Protein AF-A0A965DFU7-F1 (afdb_monomer_lite)

Radius of gyration: 16.61 Å; chains: 1; bounding box: 35×35×46 Å

Structure (mmCIF, N/CA/C/O backbone):
data_AF-A0A965DFU7-F1
#
_entry.id   AF-A0A965DFU7-F1
#
loop_
_atom_site.group_PDB
_atom_site.id
_atom_site.type_symbol
_atom_site.label_atom_id
_atom_site.label_alt_id
_atom_site.label_comp_id
_atom_site.label_asym_id
_atom_site.label_entity_id
_atom_site.label_seq_id
_atom_site.pdbx_PDB_ins_code
_atom_site.Cartn_x
_atom_site.Cartn_y
_atom_site.Cartn_z
_atom_site.occupancy
_atom_site.B_iso_or_equiv
_atom_site.auth_seq_id
_atom_site.auth_comp_id
_atom_site.auth_asym_id
_atom_site.auth_atom_id
_atom_site.pdbx_PDB_model_num
ATOM 1 N N . ARG A 1 1 ? 19.130 -6.095 2.764 1.00 37.16 1 ARG A N 1
ATOM 2 C CA . ARG A 1 1 ? 20.057 -5.031 2.286 1.00 37.16 1 ARG A CA 1
ATOM 3 C C . ARG A 1 1 ? 19.640 -3.716 2.950 1.00 37.16 1 ARG A C 1
ATOM 5 O O . ARG A 1 1 ? 18.786 -3.013 2.430 1.00 37.16 1 ARG A O 1
ATOM 12 N N . HIS A 1 2 ? 20.166 -3.433 4.143 1.00 40.47 2 HIS A N 1
ATOM 13 C CA . HIS A 1 2 ? 19.800 -2.266 4.956 1.00 40.47 2 HIS A CA 1
ATOM 14 C C . HIS A 1 2 ? 20.509 -1.011 4.442 1.00 40.47 2 HIS A C 1
ATOM 16 O O . HIS A 1 2 ? 21.500 -0.552 5.002 1.00 40.47 2 HIS A O 1
ATOM 22 N N . LEU A 1 3 ? 20.033 -0.488 3.313 1.00 42.22 3 LEU A N 1
ATOM 23 C CA . LEU A 1 3 ? 20.379 0.864 2.891 1.00 42.22 3 LEU A CA 1
ATOM 24 C C . LEU A 1 3 ? 19.825 1.815 3.957 1.00 42.22 3 LEU A C 1
ATOM 26 O O . LEU A 1 3 ? 18.665 1.669 4.343 1.00 42.22 3 LEU A O 1
ATOM 30 N N . LYS A 1 4 ? 20.622 2.786 4.424 1.00 43.66 4 LYS A N 1
ATOM 31 C CA . LYS A 1 4 ? 20.081 3.978 5.091 1.00 43.66 4 LYS A CA 1
ATOM 32 C C . LYS A 1 4 ? 19.036 4.552 4.126 1.00 43.66 4 LYS A C 1
ATOM 34 O O . LYS A 1 4 ? 19.424 5.194 3.154 1.00 43.66 4 LYS A O 1
ATOM 39 N N . LYS A 1 5 ? 17.736 4.271 4.302 1.00 49.69 5 LYS A N 1
ATOM 40 C CA . LYS A 1 5 ? 16.663 4.773 3.417 1.00 49.69 5 LYS A CA 1
ATOM 41 C C . LYS A 1 5 ? 16.387 6.253 3.717 1.00 49.69 5 LYS A C 1
ATOM 43 O O . LYS A 1 5 ? 15.251 6.671 3.897 1.00 49.69 5 LYS A O 1
ATOM 48 N N . LEU A 1 6 ? 17.445 7.053 3.760 1.00 48.41 6 LEU A N 1
ATOM 49 C CA . LEU A 1 6 ? 17.402 8.480 3.504 1.00 48.41 6 LEU A CA 1
ATOM 50 C C . LEU A 1 6 ? 17.757 8.609 2.026 1.00 48.41 6 LEU A C 1
ATOM 52 O O . LEU A 1 6 ? 18.924 8.490 1.672 1.00 48.41 6 LEU A O 1
ATOM 56 N N . ASN A 1 7 ? 16.719 8.710 1.186 1.00 48.94 7 ASN A N 1
ATOM 57 C CA . ASN A 1 7 ? 16.747 9.027 -0.246 1.00 48.94 7 ASN A CA 1
ATOM 58 C C . ASN A 1 7 ? 18.123 8.881 -0.925 1.00 48.94 7 ASN A C 1
ATOM 60 O O . ASN A 1 7 ? 18.943 9.800 -0.863 1.00 48.94 7 ASN A O 1
ATOM 64 N N . VAL A 1 8 ? 18.369 7.767 -1.616 1.00 44.53 8 VAL A N 1
ATOM 65 C CA . VAL A 1 8 ? 19.596 7.583 -2.406 1.00 44.53 8 VAL A CA 1
ATOM 66 C C . VAL A 1 8 ? 19.626 8.649 -3.51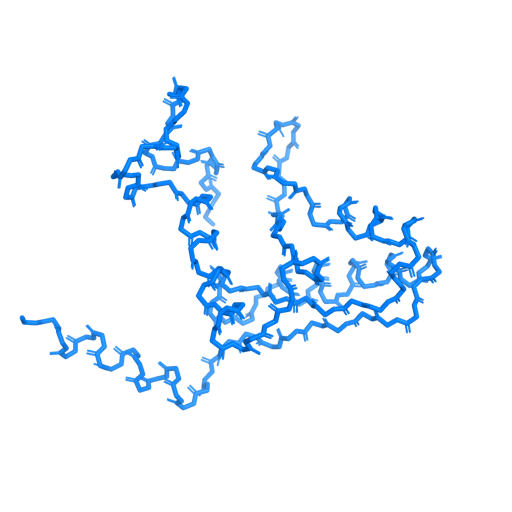7 1.00 44.53 8 VAL A C 1
ATOM 68 O O . VAL A 1 8 ? 18.972 8.497 -4.539 1.00 44.53 8 VAL A O 1
ATOM 71 N N . GLY A 1 9 ? 20.318 9.770 -3.278 1.00 51.72 9 GLY A N 1
ATOM 72 C CA . GLY A 1 9 ? 20.340 10.955 -4.153 1.00 51.72 9 GLY A CA 1
ATOM 73 C C . GLY A 1 9 ? 19.764 12.255 -3.559 1.00 51.72 9 GLY A C 1
ATOM 74 O O . GLY A 1 9 ? 19.941 13.307 -4.161 1.00 51.72 9 GLY A O 1
ATOM 75 N N . CYS A 1 10 ? 19.136 12.224 -2.377 1.00 56.72 10 CYS A N 1
ATOM 76 C CA . CYS A 1 10 ? 18.671 13.422 -1.652 1.00 56.72 10 CYS A CA 1
ATOM 77 C C . CYS A 1 10 ? 19.176 13.452 -0.201 1.00 56.72 10 CYS A C 1
ATOM 79 O O . CYS A 1 10 ? 18.393 13.610 0.738 1.00 56.72 10 CYS A O 1
ATOM 81 N N . TYR A 1 11 ? 20.479 13.258 -0.002 1.00 52.38 11 TYR A N 1
ATOM 82 C CA . TYR A 1 11 ? 21.095 13.327 1.322 1.00 52.38 11 TYR A CA 1
ATOM 83 C C . TYR A 1 11 ? 21.328 14.795 1.714 1.00 52.38 11 TYR A C 1
ATOM 85 O O . TYR A 1 11 ? 22.127 15.470 1.075 1.00 52.38 11 TYR A O 1
ATOM 93 N N . GLY A 1 12 ? 20.627 15.296 2.738 1.00 50.47 12 GLY A N 1
ATOM 94 C CA . GLY A 1 12 ? 20.862 16.642 3.289 1.00 50.47 12 GLY A CA 1
ATOM 95 C C . GLY A 1 12 ? 20.492 17.812 2.367 1.00 50.47 12 GLY A C 1
ATOM 96 O O . GLY A 1 12 ? 21.048 18.894 2.514 1.00 50.47 12 GLY A O 1
ATOM 97 N N . ILE A 1 13 ? 19.593 17.595 1.400 1.00 54.91 13 ILE A N 1
ATOM 98 C CA . ILE A 1 13 ? 19.152 18.625 0.453 1.00 54.91 13 ILE A CA 1
ATOM 99 C C . ILE A 1 13 ? 17.685 18.976 0.714 1.00 54.91 13 ILE A C 1
ATOM 10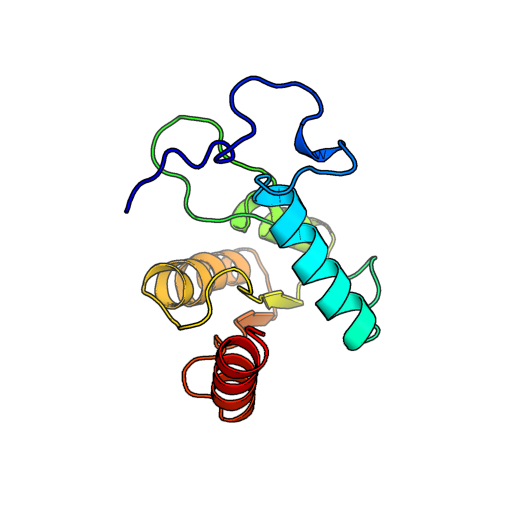1 O O . ILE A 1 13 ? 16.790 18.175 0.416 1.00 54.91 13 ILE A O 1
ATOM 105 N N . ASP A 1 14 ? 17.447 20.199 1.186 1.00 56.25 14 ASP A N 1
ATOM 106 C CA . ASP A 1 14 ? 16.106 20.769 1.311 1.00 56.25 14 ASP A CA 1
ATOM 107 C C . ASP A 1 14 ? 15.392 20.789 -0.050 1.00 56.25 14 ASP A C 1
ATOM 109 O O . ASP A 1 14 ? 15.989 21.042 -1.109 1.00 56.25 14 ASP A O 1
ATOM 113 N N . ASN A 1 15 ? 14.100 20.458 -0.028 1.00 62.00 15 ASN A N 1
ATOM 114 C CA . ASN A 1 15 ? 13.207 20.416 -1.191 1.00 62.00 15 ASN A CA 1
ATOM 115 C C . ASN A 1 15 ? 13.694 19.516 -2.347 1.00 62.00 15 ASN A C 1
ATOM 117 O O . ASN A 1 15 ? 13.287 19.686 -3.497 1.00 62.00 15 ASN A O 1
ATOM 121 N N . CYS A 1 16 ? 14.558 18.524 -2.088 1.00 66.81 16 CYS A N 1
ATOM 122 C CA . CYS A 1 16 ? 15.100 17.655 -3.142 1.00 66.81 16 CYS A CA 1
ATOM 123 C C . CYS A 1 16 ? 14.014 16.930 -3.952 1.00 66.81 16 CYS A C 1
ATOM 125 O O . CYS A 1 16 ? 14.091 16.862 -5.176 1.00 66.81 16 CYS A O 1
ATOM 127 N N . CYS A 1 17 ? 12.970 16.439 -3.282 1.00 66.75 17 CYS A N 1
ATOM 128 C CA . CYS A 1 17 ? 11.863 15.731 -3.927 1.00 66.75 17 CYS A CA 1
ATOM 129 C C . CYS A 1 17 ? 10.856 16.662 -4.630 1.00 66.75 17 CYS A C 1
ATOM 131 O O . CYS A 1 17 ? 9.964 16.173 -5.322 1.00 66.75 17 CYS A O 1
ATOM 133 N N . GLU A 1 18 ? 11.001 17.981 -4.472 1.00 68.00 18 GLU A N 1
ATOM 134 C CA . GLU A 1 18 ? 10.179 19.005 -5.134 1.00 68.00 18 GLU A CA 1
ATOM 135 C C . GLU A 1 18 ? 10.799 19.470 -6.461 1.00 68.00 18 GLU A C 1
ATOM 137 O O . GLU A 1 18 ? 10.146 20.128 -7.272 1.00 68.00 18 GLU A O 1
ATOM 142 N N . ARG A 1 19 ? 12.060 19.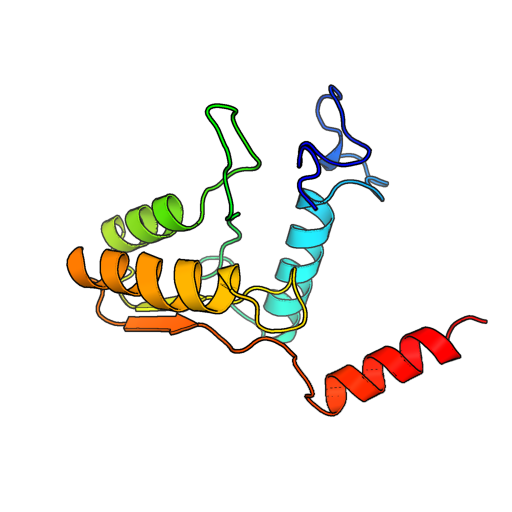102 -6.726 1.00 65.94 19 ARG A N 1
ATOM 143 C CA . ARG A 1 19 ? 12.739 19.439 -7.980 1.00 65.94 19 ARG A CA 1
ATOM 144 C C . ARG A 1 19 ? 12.141 18.638 -9.133 1.00 65.94 19 ARG A C 1
ATOM 146 O O . ARG A 1 19 ? 11.932 17.430 -9.030 1.00 65.94 19 ARG A O 1
ATOM 153 N N . LYS A 1 20 ? 11.970 19.301 -10.282 1.00 56.66 20 LYS A N 1
ATOM 154 C CA . LYS A 1 20 ? 11.439 18.706 -11.526 1.00 56.66 20 LYS A CA 1
ATOM 155 C C . LYS A 1 20 ? 12.193 17.451 -12.004 1.00 56.66 20 LYS A C 1
ATOM 157 O O . LYS A 1 20 ? 11.621 16.673 -12.754 1.00 56.66 20 LYS A O 1
ATOM 162 N N . GLN A 1 21 ? 13.439 17.240 -11.572 1.00 55.28 21 GLN A N 1
ATOM 163 C CA . GLN A 1 21 ? 14.288 16.095 -11.940 1.00 55.28 21 GLN A CA 1
ATOM 164 C C . GLN A 1 21 ? 14.806 15.333 -10.711 1.00 55.28 21 GLN A C 1
ATOM 166 O O . GLN A 1 21 ? 15.982 14.991 -10.619 1.00 55.28 21 GLN A O 1
ATOM 171 N N . ALA A 1 22 ? 13.934 15.041 -9.747 1.00 60.03 22 ALA A N 1
ATOM 172 C CA . ALA A 1 22 ? 14.273 14.188 -8.608 1.00 60.03 22 ALA A CA 1
ATOM 173 C C . ALA A 1 22 ? 14.354 12.692 -9.000 1.00 60.03 22 ALA A C 1
ATOM 175 O O . ALA A 1 22 ? 13.712 11.850 -8.374 1.00 60.03 22 ALA A O 1
ATOM 176 N N . ILE A 1 23 ? 15.138 12.356 -10.034 1.00 60.19 23 ILE A N 1
ATOM 177 C CA . ILE A 1 23 ? 15.278 11.003 -10.610 1.00 60.19 23 ILE A CA 1
ATOM 178 C C . ILE A 1 23 ? 15.729 9.977 -9.551 1.00 60.19 23 ILE A C 1
ATOM 180 O O . ILE A 1 23 ? 15.409 8.803 -9.681 1.00 60.19 23 ILE A O 1
ATOM 184 N N . GLY A 1 24 ? 16.380 10.408 -8.462 1.00 69.81 24 GLY A N 1
ATOM 185 C CA . GLY A 1 24 ? 16.764 9.556 -7.325 1.00 69.81 24 GLY A CA 1
ATOM 186 C C . GLY A 1 24 ? 15.862 9.632 -6.080 1.00 69.81 24 GLY A C 1
ATOM 187 O O . GLY A 1 24 ? 16.115 8.931 -5.102 1.00 69.81 24 GLY A O 1
ATOM 188 N N . CYS A 1 25 ? 14.815 10.469 -6.045 1.00 83.50 25 CYS A N 1
ATOM 189 C CA . CYS A 1 25 ? 13.969 10.556 -4.848 1.00 83.50 25 CYS A CA 1
ATOM 190 C C . CYS A 1 25 ? 12.983 9.379 -4.783 1.00 83.50 25 CYS A C 1
ATOM 192 O O . CYS A 1 25 ? 11.927 9.397 -5.416 1.00 83.50 25 CYS A O 1
ATOM 194 N N . TYR A 1 26 ? 13.284 8.402 -3.924 1.00 84.19 26 TYR A N 1
ATOM 195 C CA . TYR A 1 26 ? 12.426 7.241 -3.666 1.00 84.19 26 TYR A CA 1
ATOM 196 C C . TYR A 1 26 ? 10.992 7.635 -3.275 1.00 84.19 26 TYR A C 1
ATOM 198 O O . TYR A 1 26 ? 10.032 7.093 -3.818 1.00 84.19 26 TYR A O 1
ATOM 206 N N . LYS A 1 27 ? 10.824 8.636 -2.394 1.00 85.62 27 LYS A N 1
ATOM 207 C CA . LYS A 1 27 ? 9.490 9.128 -2.001 1.00 85.62 27 LYS A CA 1
ATOM 208 C C . LYS A 1 27 ? 8.691 9.639 -3.205 1.00 85.62 27 LYS A C 1
ATOM 210 O O . LYS A 1 27 ? 7.507 9.335 -3.322 1.00 85.62 27 LYS A O 1
ATOM 215 N N . LYS A 1 28 ? 9.333 10.385 -4.112 1.00 85.94 28 LYS A N 1
ATOM 216 C CA . LYS A 1 28 ? 8.680 10.929 -5.308 1.00 85.94 28 LYS A CA 1
ATOM 217 C C . LYS A 1 28 ? 8.311 9.820 -6.290 1.00 85.94 28 LYS A C 1
ATOM 219 O O . LYS A 1 28 ? 7.198 9.838 -6.796 1.00 85.94 28 LYS A O 1
ATOM 224 N N . GLN A 1 29 ? 9.192 8.842 -6.499 1.00 88.56 29 GLN A N 1
ATOM 225 C CA . GLN A 1 29 ? 8.911 7.671 -7.338 1.00 88.56 29 GLN A CA 1
ATOM 226 C C . GLN A 1 29 ? 7.735 6.841 -6.797 1.00 88.56 29 GLN A C 1
ATOM 228 O O . GLN A 1 29 ? 6.846 6.462 -7.561 1.00 88.56 29 GLN A O 1
ATOM 233 N N . CYS A 1 30 ? 7.683 6.620 -5.477 1.00 91.81 30 CYS A N 1
ATOM 234 C CA . CYS A 1 30 ? 6.554 5.952 -4.825 1.00 91.81 30 CYS A CA 1
ATOM 235 C C . CYS A 1 30 ? 5.250 6.728 -5.042 1.00 91.81 30 CYS A C 1
ATOM 237 O O . CYS A 1 30 ? 4.245 6.134 -5.424 1.00 91.81 30 CYS A O 1
ATOM 239 N N . GLN A 1 31 ? 5.277 8.055 -4.859 1.00 91.44 31 GLN A N 1
ATOM 240 C CA . GLN A 1 31 ? 4.104 8.901 -5.084 1.00 91.44 31 GLN A CA 1
ATOM 241 C C . GLN A 1 31 ? 3.651 8.861 -6.547 1.00 91.44 31 GLN A C 1
ATOM 243 O O . GLN A 1 31 ? 2.473 8.665 -6.802 1.00 91.44 31 GLN A O 1
ATOM 248 N N . SER A 1 32 ? 4.574 8.973 -7.505 1.00 92.38 32 SER A N 1
ATOM 249 C CA . SER A 1 32 ? 4.250 8.894 -8.934 1.00 92.38 32 SER A CA 1
ATOM 250 C C . SER A 1 32 ? 3.637 7.548 -9.323 1.00 92.38 32 SER A C 1
ATOM 252 O O . SER A 1 32 ? 2.703 7.512 -10.117 1.00 92.38 32 SER A O 1
ATOM 254 N N . THR A 1 33 ? 4.122 6.451 -8.737 1.00 94.19 33 THR A N 1
ATOM 255 C CA . THR A 1 33 ? 3.541 5.116 -8.950 1.00 94.19 33 THR A CA 1
ATOM 256 C C . THR A 1 33 ? 2.133 5.030 -8.359 1.00 94.19 33 THR A C 1
ATOM 258 O O . THR A 1 33 ? 1.218 4.545 -9.021 1.00 94.19 33 THR A O 1
ATOM 261 N N . ALA A 1 34 ? 1.932 5.540 -7.141 1.00 95.12 34 ALA A N 1
ATOM 262 C CA . ALA A 1 34 ? 0.617 5.582 -6.507 1.00 95.12 34 ALA A CA 1
ATOM 263 C C . ALA A 1 34 ? -0.377 6.437 -7.308 1.00 95.12 34 ALA A C 1
ATOM 265 O O . ALA A 1 34 ? -1.487 5.983 -7.567 1.00 95.12 34 ALA A O 1
ATOM 266 N N . ASP A 1 35 ? 0.035 7.625 -7.758 1.00 94.88 35 ASP A N 1
ATOM 267 C CA . ASP A 1 35 ? -0.784 8.518 -8.582 1.00 94.88 35 ASP A CA 1
ATOM 268 C C . ASP A 1 35 ? -1.205 7.821 -9.887 1.00 94.88 35 ASP A C 1
ATOM 270 O O . ASP A 1 35 ? -2.384 7.832 -10.234 1.00 94.88 35 ASP A O 1
ATOM 274 N N . ALA A 1 36 ? -0.281 7.124 -10.561 1.00 96.31 36 ALA A N 1
ATOM 275 C CA . ALA A 1 36 ? -0.588 6.367 -11.775 1.00 96.31 36 ALA A CA 1
ATOM 276 C C . ALA A 1 36 ? -1.611 5.242 -11.530 1.00 96.31 36 ALA A C 1
ATOM 278 O O . ALA A 1 36 ? -2.519 5.048 -12.341 1.00 96.31 36 ALA A O 1
ATOM 279 N N . ILE A 1 37 ? -1.505 4.520 -10.407 1.00 95.62 37 ILE A N 1
ATOM 280 C CA . ILE A 1 37 ? -2.479 3.486 -10.015 1.00 95.62 37 ILE A CA 1
ATOM 281 C C . ILE A 1 37 ? -3.851 4.117 -9.739 1.00 95.62 37 ILE A C 1
ATOM 283 O O . ILE A 1 37 ? -4.865 3.635 -10.249 1.00 95.62 37 ILE A O 1
ATOM 287 N N . ILE A 1 38 ? -3.886 5.202 -8.961 1.00 96.00 38 ILE A N 1
ATOM 288 C CA . ILE A 1 38 ? -5.107 5.934 -8.598 1.00 96.00 38 ILE A CA 1
ATOM 289 C C . ILE A 1 38 ? -5.826 6.428 -9.853 1.00 96.00 38 ILE A C 1
ATOM 291 O O . ILE A 1 38 ? -7.023 6.180 -10.007 1.00 96.00 38 ILE A O 1
ATOM 295 N N . ASP A 1 39 ? -5.095 7.065 -10.767 1.00 96.88 39 ASP A N 1
ATOM 296 C CA . ASP A 1 39 ? -5.643 7.609 -12.005 1.00 96.88 39 ASP A CA 1
ATOM 297 C C . ASP A 1 39 ? -6.141 6.483 -12.927 1.00 96.88 39 ASP A C 1
ATOM 299 O O . ASP A 1 39 ? -7.257 6.546 -13.454 1.00 96.88 39 ASP A O 1
ATOM 303 N N . ARG A 1 40 ? -5.369 5.394 -13.069 1.00 96.81 40 ARG A N 1
ATOM 304 C CA . ARG A 1 40 ? -5.729 4.244 -13.918 1.00 96.81 40 ARG A CA 1
ATOM 305 C C . ARG A 1 40 ? -6.983 3.513 -13.440 1.00 96.81 40 ARG A C 1
ATOM 307 O O . ARG A 1 40 ? -7.734 2.997 -14.277 1.00 96.81 40 ARG A O 1
ATOM 314 N N . LEU A 1 41 ? -7.190 3.455 -12.125 1.00 96.56 41 LEU A N 1
ATOM 315 C CA . LEU A 1 41 ? -8.347 2.835 -11.475 1.00 96.56 41 LEU A CA 1
ATOM 316 C C . LEU A 1 41 ? -9.484 3.831 -11.187 1.00 96.56 41 LEU A C 1
ATOM 318 O O . LEU A 1 41 ? -10.537 3.420 -10.703 1.00 96.56 41 LEU A O 1
ATOM 322 N N . ARG A 1 42 ? -9.299 5.122 -11.506 1.00 96.88 42 ARG A N 1
ATOM 323 C CA . ARG A 1 42 ? -10.255 6.214 -11.241 1.00 96.88 42 ARG A CA 1
ATOM 324 C C . ARG A 1 42 ? -10.683 6.282 -9.770 1.00 96.88 42 ARG A C 1
ATOM 326 O O . ARG A 1 42 ? -11.856 6.494 -9.456 1.00 96.88 42 ARG A O 1
ATOM 333 N N . LEU A 1 43 ? -9.734 6.074 -8.860 1.00 95.69 43 LEU A N 1
ATOM 334 C CA . LEU A 1 43 ? -9.987 6.127 -7.423 1.00 95.69 43 LEU A CA 1
ATOM 335 C C . LEU A 1 43 ? -10.083 7.581 -6.946 1.00 95.69 43 LEU A C 1
ATOM 337 O O . LEU A 1 43 ? -9.400 8.472 -7.447 1.00 95.69 43 LEU A O 1
ATOM 341 N N . SER A 1 44 ? -10.930 7.827 -5.944 1.00 95.06 44 SER A N 1
ATOM 342 C CA . SER A 1 44 ? -11.000 9.146 -5.306 1.00 95.06 44 SER A CA 1
ATOM 343 C C . SER A 1 44 ? -9.717 9.418 -4.527 1.00 95.06 44 SER A C 1
ATOM 345 O O . SER A 1 44 ? -9.400 8.665 -3.605 1.00 95.06 44 SER A O 1
ATOM 347 N N . LYS A 1 45 ? -9.046 10.537 -4.830 1.00 90.62 45 LYS A N 1
ATOM 348 C CA . LYS A 1 45 ? -7.850 10.990 -4.098 1.00 90.62 45 LYS A CA 1
ATOM 349 C C . LYS A 1 45 ? -8.112 11.174 -2.602 1.00 90.62 45 LYS A C 1
ATOM 351 O O . LYS A 1 45 ? -7.230 10.925 -1.793 1.00 90.62 45 LYS A O 1
ATOM 356 N N . GLU A 1 46 ? -9.341 11.524 -2.224 1.00 92.00 46 GLU A N 1
ATOM 357 C CA . GLU A 1 46 ? -9.762 11.673 -0.823 1.00 92.00 46 GLU A CA 1
ATOM 358 C C . GLU A 1 46 ? -9.874 10.335 -0.075 1.00 92.00 46 GLU A C 1
ATOM 360 O O . GLU A 1 46 ? -9.932 10.306 1.153 1.00 92.00 46 GLU A O 1
ATOM 365 N N . LYS A 1 47 ? -9.951 9.216 -0.807 1.00 93.19 47 LYS A N 1
ATOM 366 C CA . LYS A 1 47 ? -10.068 7.859 -0.252 1.00 93.19 47 LYS A CA 1
ATOM 367 C C . LYS A 1 47 ? -8.770 7.057 -0.367 1.00 93.19 47 LYS A C 1
ATOM 369 O O . LYS A 1 47 ? -8.775 5.864 -0.079 1.00 93.19 47 LYS A O 1
ATOM 374 N N . THR A 1 48 ? -7.683 7.689 -0.797 1.00 95.75 48 THR A N 1
ATOM 375 C CA . THR A 1 48 ? -6.393 7.040 -1.054 1.00 95.75 48 THR A CA 1
ATOM 376 C C . THR A 1 48 ? -5.277 7.780 -0.333 1.00 95.75 48 THR A C 1
ATOM 378 O O . THR A 1 48 ? -5.337 8.997 -0.184 1.00 95.75 48 THR A O 1
ATOM 381 N N . GLY A 1 49 ? -4.236 7.062 0.078 1.00 94.44 49 GLY A N 1
ATOM 382 C CA . GLY A 1 49 ? -3.075 7.648 0.738 1.00 94.44 49 GLY A CA 1
ATOM 383 C C . GLY A 1 49 ? -1.823 6.809 0.517 1.00 94.44 49 GLY A C 1
ATOM 384 O O . GLY A 1 49 ? -1.907 5.639 0.149 1.00 94.44 49 GLY A O 1
ATOM 385 N N . VAL A 1 50 ? -0.661 7.422 0.742 1.00 95.38 50 VAL A N 1
ATOM 386 C CA . VAL A 1 50 ? 0.651 6.770 0.655 1.00 95.38 50 VAL A CA 1
ATOM 387 C C . VAL A 1 50 ? 1.317 6.842 2.021 1.00 95.38 50 VAL A C 1
ATOM 389 O O . VAL A 1 50 ? 1.374 7.908 2.633 1.00 95.38 50 VAL A O 1
ATOM 392 N N . SER A 1 51 ? 1.836 5.709 2.484 1.00 94.44 51 SER A N 1
ATOM 393 C CA . SER A 1 51 ? 2.603 5.584 3.723 1.00 94.44 51 SER A CA 1
ATOM 394 C C . SER A 1 51 ? 3.803 4.658 3.522 1.00 94.44 51 SER A C 1
ATOM 396 O O . SER A 1 51 ? 3.945 4.025 2.474 1.00 94.44 51 SER A O 1
ATOM 398 N N . PHE A 1 52 ? 4.692 4.618 4.509 1.00 92.00 52 PHE A N 1
ATOM 399 C CA . PHE A 1 52 ? 5.964 3.912 4.451 1.00 92.00 52 PHE A CA 1
ATOM 400 C C . PHE A 1 52 ? 6.127 2.991 5.664 1.00 92.00 52 PHE A C 1
ATOM 402 O O . PHE A 1 52 ? 5.791 3.349 6.794 1.00 92.00 52 PHE A O 1
ATOM 409 N N . GLN A 1 53 ? 6.677 1.808 5.404 1.00 87.69 53 GLN A N 1
ATOM 410 C CA . GLN A 1 53 ? 6.883 0.730 6.373 1.00 87.69 53 GLN A CA 1
ATOM 411 C C . GLN A 1 53 ? 8.384 0.445 6.586 1.00 87.69 53 GLN A C 1
ATOM 413 O O . GLN A 1 53 ? 9.226 1.018 5.881 1.00 87.69 53 GLN A O 1
ATOM 418 N N . SER A 1 54 ? 8.717 -0.457 7.520 1.00 71.94 54 SER A N 1
ATOM 419 C CA . SER A 1 54 ? 10.084 -0.905 7.839 1.00 71.94 54 SER A CA 1
ATOM 420 C C . SER A 1 54 ? 10.980 0.211 8.380 1.00 71.94 54 SER A C 1
ATOM 422 O O . SER A 1 54 ? 11.891 0.696 7.698 1.00 71.94 54 SER A O 1
ATOM 424 N N . ARG A 1 55 ? 10.745 0.599 9.639 1.00 75.50 55 ARG A N 1
ATOM 425 C CA . ARG A 1 55 ? 11.654 1.454 10.418 1.00 75.50 55 ARG A CA 1
ATOM 426 C C . ARG A 1 55 ? 12.605 0.584 11.235 1.00 75.50 55 ARG A C 1
ATOM 428 O O . ARG A 1 55 ? 12.163 -0.235 12.032 1.00 75.50 55 ARG A O 1
ATOM 435 N N . LEU A 1 56 ? 13.907 0.831 11.108 1.00 70.44 56 LEU A N 1
ATOM 436 C CA . LEU A 1 56 ? 14.927 0.198 11.946 1.00 70.44 56 LEU A CA 1
ATOM 437 C C . LEU A 1 56 ? 15.647 1.244 12.795 1.00 70.44 56 LEU A C 1
ATOM 439 O O . LEU A 1 56 ? 16.116 2.264 12.285 1.00 70.44 56 LEU A O 1
ATOM 443 N N . GLY A 1 57 ? 15.771 0.962 14.091 1.00 72.88 57 GLY A N 1
ATOM 444 C CA . GLY A 1 57 ? 16.436 1.847 15.044 1.00 72.88 57 GLY A CA 1
ATOM 445 C C . GLY A 1 57 ? 15.607 3.078 15.429 1.00 72.88 57 GLY A C 1
ATOM 446 O O . GLY A 1 57 ? 14.396 3.126 15.229 1.00 72.88 57 GLY A O 1
ATOM 447 N N . LYS A 1 58 ? 16.279 4.064 16.036 1.00 71.88 58 LYS A N 1
ATOM 448 C CA . LYS A 1 58 ? 15.657 5.268 16.623 1.00 71.88 58 LYS A CA 1
ATOM 449 C C . LYS A 1 58 ? 15.600 6.474 15.678 1.00 71.88 58 LYS A C 1
ATOM 451 O O . LYS A 1 58 ? 15.027 7.495 16.040 1.00 71.88 58 LYS A O 1
ATOM 456 N N . GLU A 1 59 ? 16.212 6.367 14.503 1.00 76.44 59 GLU A N 1
ATOM 457 C CA . GLU A 1 59 ? 16.237 7.442 13.510 1.00 76.44 59 GLU A CA 1
ATOM 458 C C . GLU A 1 59 ? 14.839 7.705 12.939 1.00 76.44 59 GLU A C 1
ATOM 460 O O . GLU A 1 59 ? 13.987 6.813 12.903 1.00 76.44 59 GLU A O 1
ATOM 465 N N . VAL A 1 60 ? 14.610 8.927 12.459 1.00 74.75 60 VAL A N 1
ATOM 466 C CA . VAL A 1 60 ? 13.388 9.277 11.726 1.00 74.75 60 VAL A CA 1
ATOM 467 C C . VAL A 1 60 ? 13.548 8.846 10.269 1.00 74.75 60 VAL A C 1
ATOM 469 O O . VAL A 1 60 ? 14.499 9.233 9.593 1.00 74.75 60 VAL A O 1
ATOM 472 N N . TRP A 1 61 ? 12.611 8.028 9.789 1.00 80.88 61 TRP A N 1
ATOM 473 C CA . TRP A 1 61 ? 12.574 7.536 8.411 1.00 80.88 61 TRP A CA 1
ATOM 474 C C . TRP A 1 61 ? 11.519 8.302 7.605 1.00 80.88 61 TRP A C 1
ATOM 476 O O . TRP A 1 61 ? 10.866 9.221 8.097 1.00 80.88 61 TRP A O 1
ATOM 486 N N . ILE A 1 62 ? 11.360 7.936 6.335 1.00 84.25 62 ILE A N 1
ATOM 487 C CA . ILE A 1 62 ? 10.377 8.549 5.443 1.00 84.25 62 ILE A CA 1
ATOM 488 C C . ILE A 1 62 ? 8.966 8.354 6.016 1.00 84.25 62 ILE A C 1
ATOM 490 O O . ILE A 1 62 ? 8.550 7.235 6.291 1.00 84.25 62 ILE A O 1
ATOM 494 N N . GLN A 1 63 ? 8.242 9.460 6.163 1.00 87.31 63 GLN A N 1
ATOM 495 C CA . GLN A 1 63 ? 6.878 9.524 6.687 1.00 87.31 63 GLN A CA 1
ATOM 496 C C . GLN A 1 63 ? 5.850 9.845 5.585 1.00 87.31 63 GLN A C 1
ATOM 498 O O . GLN A 1 63 ? 6.222 10.451 4.559 1.00 87.31 63 GLN A O 1
ATOM 503 N N . PRO A 1 64 ? 4.559 9.503 5.795 1.00 92.00 64 PRO A N 1
ATOM 504 C CA . PRO A 1 64 ? 3.950 8.973 7.035 1.00 92.00 64 PRO A CA 1
ATOM 505 C C . PRO A 1 64 ? 4.167 7.465 7.245 1.00 92.00 64 PRO A C 1
ATOM 507 O O . PRO A 1 64 ? 4.366 6.742 6.274 1.00 92.00 64 PRO A O 1
ATOM 510 N N . TYR A 1 65 ? 4.125 6.989 8.495 1.00 91.31 65 TYR A N 1
ATOM 511 C CA . TYR A 1 65 ? 4.299 5.567 8.818 1.00 91.31 65 TYR A CA 1
ATOM 512 C C . TYR A 1 65 ? 2.996 4.777 8.642 1.00 91.31 65 TYR A C 1
ATOM 514 O O . TYR A 1 65 ? 1.926 5.254 9.013 1.00 91.31 65 TYR A O 1
ATOM 522 N N . THR A 1 66 ? 3.074 3.568 8.080 1.00 93.31 66 THR A N 1
ATOM 523 C CA . THR A 1 66 ? 1.885 2.794 7.676 1.00 93.31 66 THR A CA 1
ATOM 524 C C . THR A 1 66 ? 0.950 2.444 8.829 1.00 93.31 66 THR A C 1
ATOM 526 O O . THR A 1 66 ? -0.264 2.621 8.693 1.00 93.31 66 THR A O 1
ATOM 529 N N . PHE A 1 67 ? 1.481 1.993 9.968 1.00 91.25 67 PHE A N 1
ATOM 530 C CA . PHE A 1 67 ? 0.633 1.668 11.114 1.00 91.25 67 PHE A CA 1
ATOM 531 C C . PHE A 1 67 ? -0.042 2.919 11.700 1.00 91.25 67 PHE A C 1
ATOM 533 O O . PHE A 1 67 ? -1.263 2.952 11.830 1.00 91.25 67 PHE A O 1
ATOM 540 N N . GLU A 1 68 ? 0.722 3.990 11.928 1.00 94.06 68 GLU A N 1
ATOM 541 C CA . GLU A 1 68 ? 0.198 5.261 12.455 1.00 94.06 68 GLU A CA 1
ATOM 542 C C . GLU A 1 68 ? -0.873 5.876 11.535 1.00 94.06 68 GLU A C 1
ATOM 544 O O . GLU A 1 68 ? -1.889 6.396 12.004 1.00 94.06 68 GLU A O 1
ATOM 549 N N . GLU A 1 69 ? -0.694 5.786 10.212 1.00 95.50 69 GLU A N 1
ATOM 550 C CA . GLU A 1 69 ? -1.706 6.253 9.259 1.00 95.50 69 GLU A CA 1
ATOM 551 C C . GLU A 1 69 ? -2.969 5.378 9.309 1.00 95.50 69 GLU A C 1
ATOM 553 O O . GLU A 1 69 ? -4.079 5.903 9.241 1.00 95.50 69 GLU A O 1
ATOM 558 N N . SER A 1 70 ? -2.827 4.064 9.506 1.00 94.56 70 SER A N 1
ATOM 559 C CA . SER A 1 70 ? -3.966 3.149 9.670 1.00 94.56 70 SER A CA 1
ATOM 560 C C . SER A 1 70 ? -4.774 3.474 10.935 1.00 94.56 70 SER A C 1
ATOM 562 O O . SER A 1 70 ? -6.004 3.534 10.885 1.00 94.56 70 SER A O 1
ATOM 564 N N . GLU A 1 71 ? -4.106 3.779 12.052 1.00 95.31 71 GLU A N 1
ATOM 565 C CA . GLU A 1 71 ? -4.763 4.230 13.287 1.00 95.31 71 GLU A CA 1
ATOM 566 C C . GLU A 1 71 ? -5.480 5.573 13.106 1.00 95.31 71 GLU A C 1
ATOM 568 O O . GLU A 1 71 ? -6.598 5.774 13.588 1.00 95.31 71 GLU A O 1
ATOM 573 N N . LYS A 1 72 ? -4.847 6.514 12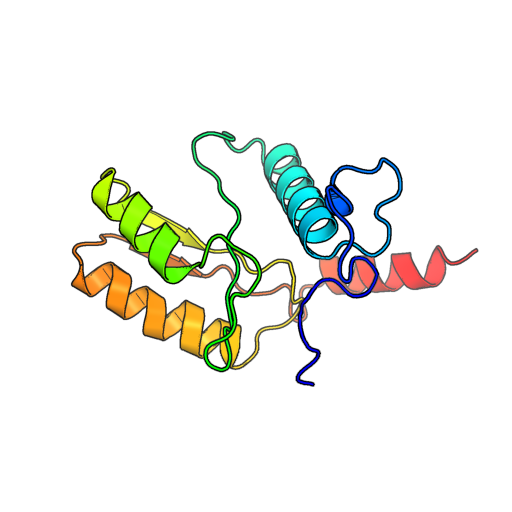.402 1.00 96.06 72 LYS A N 1
ATOM 574 C CA . LYS A 1 72 ? -5.437 7.819 12.091 1.00 96.06 72 LYS A CA 1
ATOM 575 C C . LYS A 1 72 ? -6.692 7.673 11.232 1.00 96.06 72 LYS A C 1
ATOM 577 O O . LYS A 1 72 ? -7.702 8.308 11.534 1.00 96.06 72 LYS A O 1
ATOM 582 N N . LEU A 1 73 ? -6.658 6.822 10.207 1.00 95.94 73 LEU A N 1
ATOM 583 C CA . LEU A 1 73 ? -7.826 6.505 9.382 1.00 95.94 73 LEU A CA 1
ATOM 584 C C . LEU A 1 73 ? -8.959 5.911 10.228 1.00 95.94 73 LEU A C 1
ATOM 586 O O . LEU A 1 73 ? -10.116 6.317 10.092 1.00 95.94 73 LEU A O 1
ATOM 590 N N . LEU A 1 74 ? -8.630 5.019 11.163 1.00 95.50 74 LEU A N 1
ATOM 591 C CA . LEU A 1 74 ? -9.613 4.422 12.058 1.00 95.50 74 LEU A CA 1
ATOM 592 C C . LEU A 1 74 ? -10.273 5.462 12.976 1.00 95.50 74 LEU A C 1
ATOM 594 O O . LEU A 1 74 ? -11.500 5.487 13.088 1.00 95.50 74 LEU A O 1
ATOM 598 N N . LYS A 1 75 ? -9.487 6.385 13.549 1.00 96.06 75 LYS A N 1
ATOM 599 C CA . LYS A 1 75 ? -9.987 7.527 14.345 1.00 96.06 75 LYS A CA 1
ATOM 600 C C . LYS A 1 75 ? -10.906 8.454 13.541 1.00 96.06 75 LYS A C 1
ATOM 602 O O . LYS A 1 75 ? -11.792 9.081 14.109 1.00 96.06 75 LYS A O 1
ATOM 607 N N . GLN A 1 76 ? -10.737 8.510 12.221 1.00 96.19 76 GLN A N 1
ATOM 608 C CA . GLN A 1 76 ? -11.614 9.235 11.292 1.00 96.19 76 GLN A CA 1
ATOM 609 C C . GLN A 1 76 ? -12.850 8.421 10.857 1.00 96.19 76 GLN A C 1
ATOM 611 O O . GLN A 1 76 ? -13.572 8.819 9.940 1.00 96.19 76 GLN A O 1
ATOM 616 N N . GLY A 1 77 ? -13.092 7.259 11.468 1.00 96.50 77 GLY A N 1
ATOM 617 C CA . GLY A 1 77 ? -14.217 6.378 11.159 1.00 96.50 77 GLY A CA 1
ATOM 618 C C . GLY A 1 77 ? -14.018 5.506 9.915 1.00 96.50 77 GLY A C 1
ATOM 619 O O . GLY A 1 77 ? -14.959 4.842 9.478 1.00 96.50 77 GLY A O 1
ATOM 620 N N . LYS A 1 78 ? -12.816 5.469 9.323 1.00 96.88 78 LYS A N 1
ATOM 621 C CA . LYS A 1 78 ? -12.504 4.598 8.179 1.00 96.88 78 LYS A CA 1
ATOM 622 C C . LYS A 1 78 ? -12.150 3.198 8.686 1.00 96.88 78 LYS A C 1
ATOM 624 O O . LYS A 1 78 ? -10.991 2.863 8.888 1.00 96.88 78 LYS A O 1
ATOM 629 N N . LYS A 1 79 ? -13.174 2.371 8.895 1.00 97.69 79 LYS A N 1
ATOM 630 C CA . LYS A 1 79 ? -13.033 1.021 9.473 1.00 97.69 79 LYS A CA 1
ATOM 631 C C . LYS A 1 79 ? -12.711 -0.085 8.464 1.00 97.69 79 LYS A C 1
ATOM 633 O O . LYS A 1 79 ? -12.519 -1.230 8.860 1.00 97.69 79 LYS A O 1
ATOM 638 N N . LYS A 1 80 ? -12.688 0.228 7.167 1.00 98.19 80 LYS A N 1
ATOM 639 C CA . LYS A 1 80 ? -12.408 -0.727 6.087 1.00 98.19 80 LYS A CA 1
ATOM 640 C C . LYS A 1 80 ? -11.292 -0.175 5.217 1.00 98.19 80 LYS A C 1
ATOM 642 O O . LYS A 1 80 ? -11.496 0.865 4.589 1.00 98.19 80 LYS A O 1
ATOM 647 N N . ILE A 1 81 ? -10.151 -0.854 5.184 1.00 97.19 81 ILE A N 1
ATOM 648 C CA . ILE A 1 81 ? -8.986 -0.440 4.399 1.00 97.19 81 ILE A CA 1
ATOM 649 C C . ILE A 1 81 ? -8.476 -1.573 3.507 1.00 97.19 81 ILE A C 1
ATOM 651 O O . ILE A 1 81 ? -8.576 -2.752 3.844 1.00 97.19 81 ILE A O 1
ATOM 655 N N . LEU A 1 82 ? -7.963 -1.182 2.341 1.00 97.38 82 LEU A N 1
ATOM 656 C CA . LEU A 1 82 ? -7.288 -2.041 1.375 1.00 97.38 82 LEU A CA 1
ATOM 657 C C . LEU A 1 82 ? -5.861 -1.517 1.229 1.00 97.38 82 LEU A C 1
ATOM 659 O O . LEU A 1 82 ? -5.670 -0.330 0.961 1.00 97.38 82 LEU A O 1
ATOM 663 N N . VAL A 1 83 ? -4.877 -2.388 1.413 1.00 96.31 83 VAL A N 1
ATOM 664 C CA . VAL A 1 83 ? -3.457 -2.042 1.407 1.00 96.31 83 VAL A CA 1
ATOM 665 C C . VAL A 1 83 ? -2.788 -2.651 0.182 1.00 96.31 83 VAL A C 1
ATOM 667 O O . VAL A 1 83 ? -3.025 -3.806 -0.160 1.00 96.31 83 VAL A O 1
ATOM 670 N N . VAL A 1 84 ? -1.956 -1.856 -0.492 1.00 95.38 84 VAL A N 1
ATOM 671 C CA . VAL A 1 84 ? -1.181 -2.258 -1.673 1.00 95.38 84 VAL A CA 1
ATOM 672 C C . VAL A 1 84 ? 0.275 -1.873 -1.440 1.00 95.38 84 VAL A C 1
ATOM 674 O O . VAL A 1 84 ? 0.552 -0.762 -0.985 1.00 95.38 84 VAL A O 1
ATOM 677 N N . CYS A 1 85 ? 1.210 -2.760 -1.784 1.00 94.56 85 CYS A N 1
ATOM 678 C CA . CYS A 1 85 ? 2.647 -2.548 -1.599 1.00 94.56 85 CYS A CA 1
ATOM 679 C C . CYS A 1 85 ? 3.392 -2.440 -2.948 1.00 94.56 85 CYS A C 1
ATOM 681 O O . CYS A 1 85 ? 4.221 -3.288 -3.253 1.00 94.56 85 CYS A O 1
ATOM 683 N N . PRO A 1 86 ? 3.165 -1.392 -3.768 1.00 92.19 86 PRO A N 1
ATOM 684 C CA . PRO A 1 86 ? 3.666 -1.336 -5.149 1.00 92.19 86 PRO A CA 1
ATOM 685 C C . PRO A 1 86 ? 5.185 -1.124 -5.267 1.00 92.19 86 PRO A C 1
ATOM 687 O O . PRO A 1 86 ? 5.735 -1.189 -6.361 1.00 92.19 86 PRO A O 1
ATOM 690 N N . ALA A 1 87 ? 5.875 -0.843 -4.158 1.00 90.56 87 ALA A N 1
ATOM 691 C CA . ALA A 1 87 ? 7.327 -0.664 -4.133 1.00 90.56 87 ALA A CA 1
ATOM 692 C C . ALA A 1 87 ? 8.107 -1.994 -4.102 1.00 90.56 87 ALA A C 1
ATOM 694 O O . ALA A 1 87 ? 9.339 -1.982 -4.119 1.00 90.56 87 ALA A O 1
ATOM 695 N N . PHE A 1 88 ? 7.407 -3.129 -4.038 1.00 89.00 88 PHE A N 1
ATOM 696 C CA . PHE A 1 88 ? 7.989 -4.461 -4.120 1.00 89.00 88 PHE A CA 1
ATOM 697 C C . PHE A 1 88 ? 7.085 -5.346 -4.986 1.00 89.00 88 PHE A C 1
ATOM 699 O O . PHE A 1 88 ? 5.866 -5.297 -4.869 1.00 89.00 88 PHE A O 1
ATOM 706 N N . VAL A 1 89 ? 7.672 -6.098 -5.918 1.00 92.38 89 VAL A N 1
ATOM 707 C CA . VAL A 1 89 ? 6.907 -6.800 -6.969 1.00 92.38 89 VAL A CA 1
ATOM 708 C C . VAL A 1 89 ? 6.526 -8.231 -6.598 1.00 92.38 89 VAL A C 1
ATOM 710 O O . VAL A 1 89 ? 5.688 -8.820 -7.268 1.00 92.38 89 VAL A O 1
ATOM 713 N N . ALA A 1 90 ? 7.111 -8.789 -5.542 1.00 93.00 90 ALA A N 1
ATOM 714 C CA . ALA A 1 90 ? 6.844 -10.144 -5.072 1.00 93.00 90 ALA A CA 1
ATOM 715 C C . ALA A 1 90 ? 6.572 -10.128 -3.571 1.00 93.00 90 ALA A C 1
ATOM 717 O O . ALA A 1 90 ? 7.111 -9.281 -2.865 1.00 93.00 90 ALA A O 1
ATOM 718 N N . ASP A 1 91 ? 5.771 -11.063 -3.077 1.00 91.19 91 ASP A N 1
ATOM 719 C CA . ASP A 1 91 ? 5.530 -11.166 -1.646 1.00 91.19 91 ASP A CA 1
ATOM 720 C C . ASP A 1 91 ? 6.823 -11.538 -0.909 1.00 91.19 91 ASP A C 1
ATOM 722 O O . ASP A 1 91 ? 7.590 -12.409 -1.325 1.00 91.19 91 ASP A O 1
ATOM 726 N N . CYS A 1 92 ? 7.080 -10.845 0.196 1.00 88.88 92 CYS A N 1
ATOM 727 C CA . CYS A 1 92 ? 8.227 -11.069 1.060 1.00 88.88 92 CYS A CA 1
ATOM 728 C C . CYS A 1 92 ? 7.781 -11.174 2.518 1.00 88.88 92 CYS A C 1
ATOM 730 O O . CYS A 1 92 ? 6.604 -11.012 2.845 1.00 88.88 92 CYS A O 1
ATOM 732 N N . LEU A 1 93 ? 8.728 -11.464 3.413 1.00 86.56 93 LEU A N 1
ATOM 733 C CA . LEU A 1 93 ? 8.424 -11.604 4.834 1.00 86.56 93 LEU A CA 1
ATOM 734 C C . LEU A 1 93 ? 7.781 -10.326 5.388 1.00 86.56 93 LEU A C 1
ATOM 736 O O . LEU A 1 93 ? 6.814 -10.403 6.135 1.00 86.56 93 LEU A O 1
ATOM 740 N N . GLU A 1 94 ? 8.278 -9.160 4.982 1.00 83.81 94 GLU A N 1
ATOM 741 C CA . GLU A 1 94 ? 7.761 -7.867 5.419 1.00 83.81 94 GLU A CA 1
ATOM 742 C C . GLU A 1 94 ? 6.328 -7.614 4.914 1.00 83.81 94 GLU A C 1
ATOM 744 O O . GLU A 1 94 ? 5.492 -7.128 5.671 1.00 83.81 94 GLU A O 1
ATOM 749 N N . THR A 1 95 ? 5.988 -7.968 3.666 1.00 85.44 95 THR A N 1
ATOM 750 C CA . THR A 1 95 ? 4.610 -7.776 3.172 1.00 85.44 95 THR A CA 1
ATOM 751 C C . THR A 1 95 ? 3.642 -8.763 3.818 1.00 85.44 95 THR A C 1
ATOM 753 O O . THR A 1 95 ? 2.553 -8.369 4.225 1.00 85.44 95 THR A O 1
ATOM 756 N N . LEU A 1 96 ? 4.029 -10.031 3.961 1.00 89.75 96 LEU A N 1
ATOM 757 C CA . LEU A 1 96 ? 3.139 -11.063 4.491 1.00 89.75 96 LEU A CA 1
ATOM 758 C C . LEU A 1 96 ? 2.994 -10.995 6.014 1.00 89.75 96 LEU A C 1
ATOM 760 O O . LEU A 1 96 ? 1.872 -11.044 6.510 1.00 89.75 96 LEU A O 1
ATOM 764 N N . SER A 1 97 ? 4.101 -10.872 6.750 1.00 90.69 97 SER A N 1
ATOM 765 C CA . SER A 1 97 ? 4.095 -10.851 8.217 1.00 90.69 97 SER A CA 1
ATOM 766 C C . SER A 1 97 ? 3.709 -9.477 8.749 1.00 90.69 97 SER A C 1
ATOM 768 O O . SER A 1 97 ? 2.653 -9.332 9.356 1.00 90.69 97 SER A O 1
ATOM 770 N N . GLU A 1 98 ? 4.517 -8.447 8.483 1.00 90.44 98 GLU A N 1
ATOM 771 C CA . GLU A 1 98 ? 4.317 -7.134 9.110 1.00 90.44 98 GLU A CA 1
ATOM 772 C C . GLU A 1 98 ? 3.013 -6.484 8.620 1.00 90.44 98 GLU A C 1
ATOM 774 O O . GLU A 1 98 ? 2.144 -6.135 9.418 1.00 90.44 98 GLU A O 1
ATOM 779 N N . ILE A 1 99 ? 2.821 -6.368 7.301 1.00 92.56 99 ILE A N 1
ATOM 780 C CA . ILE A 1 99 ? 1.618 -5.722 6.750 1.00 92.56 99 ILE A CA 1
ATOM 781 C C . ILE A 1 99 ? 0.397 -6.650 6.814 1.00 92.56 99 ILE A C 1
ATOM 783 O O . ILE A 1 99 ? -0.678 -6.242 7.255 1.00 92.56 99 ILE A O 1
ATOM 787 N N . GLY A 1 100 ? 0.546 -7.893 6.355 1.00 93.06 100 GLY A N 1
ATOM 788 C CA . GLY A 1 100 ? -0.566 -8.832 6.201 1.00 93.06 100 GLY A CA 1
ATOM 789 C C . GLY A 1 100 ? -1.099 -9.417 7.510 1.00 93.06 100 GLY A C 1
ATOM 790 O O . GLY A 1 100 ? -2.298 -9.700 7.593 1.00 93.06 100 GLY A O 1
ATOM 791 N N . ILE A 1 101 ? -0.244 -9.583 8.524 1.00 94.19 101 ILE A N 1
ATOM 792 C CA . ILE A 1 101 ? -0.606 -10.195 9.810 1.00 94.19 101 ILE A CA 1
ATOM 793 C C . ILE A 1 101 ? -0.562 -9.150 10.922 1.00 94.19 101 ILE A C 1
ATOM 795 O O . ILE A 1 101 ? -1.614 -8.803 11.448 1.00 94.19 101 ILE A O 1
ATOM 799 N N . GLU A 1 102 ? 0.606 -8.601 11.252 1.00 94.81 102 GLU A N 1
ATOM 800 C CA . GLU A 1 102 ? 0.786 -7.782 12.460 1.00 94.81 102 GLU A CA 1
ATOM 801 C C . GLU A 1 102 ? -0.056 -6.497 12.418 1.00 94.81 102 GLU A C 1
ATOM 803 O O . GLU A 1 102 ? -0.833 -6.213 13.334 1.00 94.81 102 GLU A O 1
ATOM 808 N N . TYR A 1 103 ? 0.030 -5.726 11.331 1.00 95.12 103 TYR A N 1
ATOM 809 C CA . TYR A 1 103 ? -0.736 -4.483 11.193 1.00 95.12 103 TYR A CA 1
ATOM 810 C C . TYR A 1 103 ? -2.226 -4.746 11.012 1.00 95.12 103 TYR A C 1
ATOM 812 O O . TYR A 1 103 ? -3.049 -3.967 11.498 1.00 95.12 103 TYR A O 1
ATOM 820 N N . ARG A 1 104 ? -2.583 -5.847 10.344 1.00 96.50 104 ARG A N 1
ATOM 821 C CA . ARG A 1 104 ? -3.967 -6.299 10.230 1.00 96.50 104 ARG A CA 1
ATOM 822 C C . ARG A 1 104 ? -4.546 -6.599 11.607 1.00 96.50 104 ARG A C 1
ATOM 824 O O . ARG A 1 104 ? -5.581 -6.041 11.955 1.00 96.50 104 ARG A O 1
ATOM 831 N N . GLU A 1 105 ? -3.892 -7.444 12.393 1.00 97.19 105 GLU A N 1
ATOM 832 C CA . GLU A 1 105 ? -4.331 -7.811 13.741 1.00 97.19 105 GLU A CA 1
ATOM 833 C C . GLU A 1 105 ? -4.468 -6.581 14.634 1.00 97.19 105 GLU A C 1
ATOM 835 O O . GLU A 1 105 ? -5.508 -6.396 15.267 1.00 97.19 105 GLU A O 1
ATOM 840 N N . ALA A 1 106 ? -3.479 -5.686 14.609 1.00 95.88 106 ALA A N 1
ATOM 841 C CA . ALA A 1 106 ? -3.520 -4.451 15.376 1.00 95.88 106 ALA A CA 1
ATOM 842 C C . ALA A 1 106 ? -4.656 -3.509 14.924 1.00 95.88 106 ALA A C 1
ATOM 844 O O . ALA A 1 106 ? -5.379 -2.971 15.763 1.00 95.88 106 ALA A O 1
ATOM 845 N N . PHE A 1 107 ? -4.893 -3.351 13.617 1.00 97.38 107 PHE A N 1
ATOM 846 C CA . PHE A 1 107 ? -6.016 -2.556 13.101 1.00 97.38 107 PHE A CA 1
ATOM 847 C C . PHE A 1 107 ? -7.375 -3.132 13.524 1.00 97.38 107 PHE A C 1
ATOM 849 O O . PHE A 1 107 ? -8.269 -2.389 13.935 1.00 97.38 107 PHE A O 1
ATOM 856 N N . MET A 1 108 ? -7.530 -4.457 13.458 1.00 98.00 108 MET A N 1
ATOM 857 C CA . MET A 1 108 ? -8.755 -5.136 13.887 1.00 98.00 108 MET A CA 1
ATOM 858 C C . MET A 1 108 ? -8.963 -5.009 15.404 1.00 98.00 108 MET A C 1
ATOM 860 O O . MET A 1 108 ? -10.075 -4.713 15.840 1.00 98.00 108 MET A O 1
ATOM 864 N N . ALA A 1 109 ? -7.902 -5.144 16.206 1.00 97.50 109 ALA A N 1
ATOM 865 C CA . ALA A 1 109 ? -7.952 -4.984 17.662 1.00 97.50 109 ALA A CA 1
ATOM 866 C C . ALA A 1 109 ? -8.377 -3.571 18.099 1.00 97.50 109 ALA A C 1
ATOM 868 O O . ALA A 1 109 ? -9.019 -3.409 19.135 1.00 97.50 109 ALA A O 1
ATOM 869 N N . LEU A 1 110 ? -8.076 -2.550 17.291 1.00 97.31 110 LEU A N 1
ATOM 870 C CA . LEU A 1 110 ? -8.484 -1.164 17.536 1.00 97.31 110 LEU A CA 1
ATOM 871 C C . LEU A 1 110 ? -9.927 -0.851 17.084 1.00 97.31 110 LEU A C 1
ATOM 873 O O . LEU A 1 110 ? -10.377 0.289 17.217 1.00 97.31 110 LEU A O 1
ATOM 877 N N . GLY A 1 111 ? -10.671 -1.835 16.565 1.00 97.50 111 GLY A N 1
ATOM 878 C CA . GLY A 1 111 ? -12.063 -1.675 16.124 1.00 97.50 111 GLY A CA 1
ATOM 879 C C . GLY A 1 111 ? -12.246 -1.527 14.611 1.00 97.50 111 GLY A C 1
ATOM 880 O O . GLY A 1 111 ? -13.292 -1.047 14.160 1.00 97.50 111 GLY A O 1
ATOM 881 N N . GLY A 1 112 ? -11.240 -1.915 13.823 1.00 97.94 112 GLY A N 1
ATOM 882 C CA . GLY A 1 112 ? -11.369 -2.106 12.383 1.00 97.94 112 GLY A CA 1
ATOM 883 C C . GLY A 1 112 ? -12.382 -3.201 12.033 1.00 97.94 112 GLY A C 1
ATOM 884 O O . GLY A 1 112 ? -12.546 -4.182 12.750 1.00 97.94 112 GLY A O 1
ATOM 885 N N . GLU A 1 113 ? -13.070 -3.037 10.907 1.00 98.38 113 GLU A N 1
ATOM 886 C CA . GLU A 1 113 ? -14.042 -4.008 10.384 1.00 98.38 113 GLU A CA 1
ATOM 887 C C . GLU A 1 113 ? -13.466 -4.837 9.236 1.00 98.38 113 GLU A C 1
ATOM 889 O O . GLU A 1 113 ? -13.883 -5.974 9.022 1.00 98.38 113 GLU A O 1
ATOM 894 N N . LYS A 1 114 ? -12.547 -4.257 8.455 1.00 98.25 114 LYS A N 1
ATOM 895 C CA . LYS A 1 114 ? -11.926 -4.942 7.325 1.00 98.25 114 LYS A CA 1
ATOM 896 C C . LYS A 1 114 ? -10.533 -4.395 7.020 1.00 98.25 114 LYS A C 1
ATOM 898 O O . LYS A 1 114 ? -10.356 -3.185 6.897 1.00 98.25 114 LYS A O 1
ATOM 903 N N . TYR A 1 115 ? -9.588 -5.305 6.830 1.00 97.81 115 TYR A N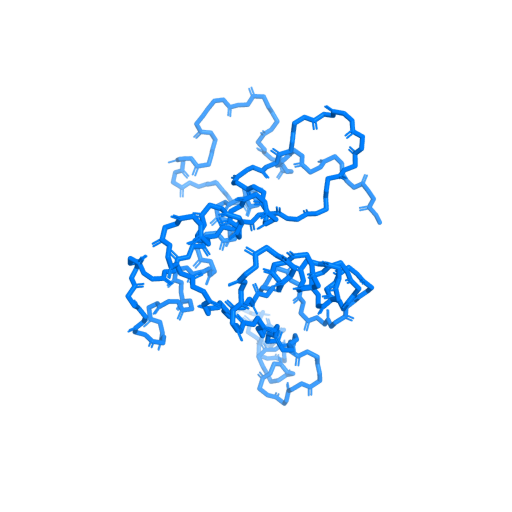 1
ATOM 904 C CA . TYR A 1 115 ? -8.225 -5.024 6.399 1.00 97.81 115 TYR A CA 1
ATOM 905 C C . TYR A 1 115 ? -7.817 -6.108 5.405 1.00 97.81 115 TYR A C 1
ATOM 907 O O . TYR A 1 115 ? -7.682 -7.272 5.793 1.00 97.81 115 TYR A O 1
ATOM 915 N N . ASP A 1 116 ? -7.628 -5.716 4.149 1.00 97.12 116 ASP A N 1
ATOM 916 C CA . ASP A 1 116 ? -7.167 -6.605 3.083 1.00 97.12 116 ASP A CA 1
ATOM 917 C C . ASP A 1 116 ? -5.809 -6.124 2.567 1.00 97.12 116 ASP A C 1
ATOM 919 O O . ASP A 1 116 ? -5.633 -4.937 2.286 1.00 97.12 116 ASP A O 1
ATOM 923 N N . LEU A 1 117 ? -4.871 -7.054 2.397 1.00 96.12 117 LEU A N 1
ATOM 924 C CA . LEU A 1 117 ? -3.632 -6.838 1.657 1.00 96.12 117 LEU A CA 1
ATOM 925 C C . LEU A 1 117 ? -3.812 -7.387 0.240 1.00 96.12 117 LEU A C 1
ATOM 927 O O . LEU A 1 117 ? -4.175 -8.549 0.063 1.00 96.12 117 LEU A O 1
ATOM 931 N N . VAL A 1 118 ? -3.563 -6.552 -0.767 1.00 96.06 118 VAL A N 1
ATOM 932 C CA . VAL A 1 118 ? -3.508 -6.996 -2.162 1.00 96.06 118 VAL A CA 1
ATOM 933 C C . VAL A 1 118 ? -2.212 -7.785 -2.368 1.00 96.06 118 VAL A C 1
ATOM 935 O O . VAL A 1 118 ? -1.152 -7.249 -2.031 1.00 96.06 118 VAL A O 1
ATOM 938 N N . PRO A 1 119 ? -2.271 -9.015 -2.921 1.00 94.38 119 PRO A N 1
ATOM 939 C CA . PRO A 1 119 ? -1.074 -9.773 -3.264 1.00 94.38 119 PRO A CA 1
ATOM 940 C C . PRO A 1 119 ? -0.144 -8.969 -4.169 1.00 94.38 119 PRO A C 1
ATOM 942 O O . PRO A 1 119 ? -0.599 -8.196 -5.020 1.00 94.38 119 PRO A O 1
ATOM 945 N N . SER A 1 120 ? 1.160 -9.167 -4.006 1.00 95.06 120 SER A N 1
ATOM 946 C CA . SER A 1 120 ? 2.137 -8.587 -4.925 1.00 95.06 120 SER A CA 1
ATOM 947 C C . SER A 1 120 ? 1.967 -9.155 -6.343 1.00 95.06 120 SER A C 1
ATOM 949 O O . SER A 1 120 ? 1.235 -10.120 -6.568 1.00 95.06 120 SER A O 1
ATOM 951 N N . LEU A 1 121 ? 2.658 -8.567 -7.326 1.00 95.31 121 LEU A N 1
ATOM 952 C CA . LEU A 1 121 ? 2.566 -9.015 -8.723 1.00 95.31 121 LEU A CA 1
ATOM 953 C C . LEU A 1 121 ? 3.009 -10.475 -8.901 1.00 95.31 121 LEU A C 1
ATOM 955 O O . LEU A 1 121 ? 2.460 -11.162 -9.755 1.00 95.31 121 LEU A O 1
ATOM 959 N N . ASN A 1 122 ? 3.962 -10.946 -8.089 1.00 94.31 122 ASN A N 1
ATOM 960 C CA . ASN A 1 122 ? 4.450 -12.325 -8.065 1.00 94.31 122 ASN A CA 1
ATOM 961 C C . ASN A 1 122 ? 4.764 -12.840 -9.484 1.00 94.31 122 ASN A C 1
ATOM 963 O O . ASN A 1 122 ? 5.562 -12.236 -10.202 1.00 94.31 122 ASN A O 1
ATOM 967 N N . ASP A 1 123 ? 4.147 -13.945 -9.888 1.00 94.88 123 ASP A N 1
ATOM 968 C CA . ASP A 1 123 ? 4.270 -14.594 -11.192 1.00 94.88 123 ASP A CA 1
ATOM 969 C C . ASP A 1 123 ? 3.109 -14.249 -12.140 1.00 94.88 123 ASP A C 1
ATOM 971 O O . ASP A 1 123 ? 2.885 -14.937 -13.137 1.00 94.88 123 ASP A O 1
ATOM 975 N N . HIS A 1 124 ? 2.366 -13.172 -11.864 1.00 96.62 124 HIS A N 1
ATOM 976 C CA . HIS A 1 124 ? 1.234 -12.781 -12.691 1.00 96.62 124 HIS A CA 1
ATOM 977 C C . HIS A 1 124 ? 1.675 -12.535 -14.140 1.00 96.62 124 HIS A C 1
ATOM 979 O O . HIS A 1 124 ? 2.564 -11.726 -14.414 1.00 96.62 124 HIS A O 1
ATOM 985 N N . GLN A 1 125 ? 0.997 -13.183 -15.087 1.00 96.94 125 GLN A N 1
ATOM 986 C CA . GLN A 1 125 ? 1.385 -13.206 -16.500 1.00 96.94 125 GLN A CA 1
ATOM 987 C C . GLN A 1 125 ? 1.596 -11.802 -17.096 1.00 96.94 125 GLN A C 1
ATOM 989 O O . GLN A 1 125 ? 2.611 -11.546 -17.735 1.00 96.94 125 GLN A O 1
ATOM 994 N N . THR A 1 126 ? 0.698 -10.854 -16.808 1.00 95.75 126 THR A N 1
ATOM 995 C CA . THR A 1 126 ? 0.831 -9.452 -17.256 1.00 95.75 126 THR A CA 1
ATOM 996 C C . THR A 1 126 ? 2.103 -8.769 -16.744 1.00 95.75 126 THR A C 1
ATOM 998 O O . THR A 1 126 ? 2.669 -7.930 -17.436 1.00 95.75 126 THR A O 1
ATOM 1001 N N . TRP A 1 127 ? 2.573 -9.110 -15.541 1.00 95.38 127 TRP A N 1
ATOM 1002 C CA . TRP A 1 127 ? 3.826 -8.571 -15.012 1.00 95.38 127 TRP A CA 1
ATOM 1003 C C . TRP A 1 127 ? 5.039 -9.174 -15.726 1.00 95.38 127 TRP A C 1
ATOM 1005 O O . TRP A 1 127 ? 5.960 -8.446 -16.091 1.00 95.38 127 TRP A O 1
ATOM 1015 N N . ILE A 1 128 ? 5.013 -10.480 -15.998 1.00 96.12 128 ILE A N 1
ATOM 1016 C CA . ILE A 1 128 ? 6.057 -11.161 -16.777 1.00 96.12 128 ILE A CA 1
ATOM 1017 C C . ILE A 1 128 ? 6.147 -10.572 -18.194 1.00 96.12 128 ILE A C 1
ATOM 1019 O O . ILE A 1 128 ? 7.242 -10.323 -18.698 1.00 96.12 128 ILE A O 1
ATOM 1023 N N . GLU A 1 129 ? 5.004 -10.303 -18.824 1.00 96.56 129 GLU A N 1
ATOM 1024 C CA . GLU A 1 129 ? 4.931 -9.649 -20.134 1.00 96.56 129 GLU A CA 1
ATOM 1025 C C . GLU A 1 129 ? 5.473 -8.221 -20.088 1.00 96.56 129 GLU A C 1
ATOM 1027 O O . GLU A 1 129 ? 6.322 -7.879 -20.908 1.00 96.56 129 GLU A O 1
ATOM 1032 N N . ALA A 1 130 ? 5.081 -7.426 -19.090 1.00 94.25 130 ALA A N 1
ATOM 1033 C CA . ALA A 1 130 ? 5.613 -6.080 -18.903 1.00 94.25 130 ALA A CA 1
ATOM 1034 C C . ALA A 1 130 ? 7.138 -6.087 -18.692 1.00 94.25 130 ALA A C 1
ATOM 1036 O O . ALA A 1 130 ? 7.842 -5.262 -19.266 1.00 94.25 130 ALA A O 1
ATOM 1037 N N . LEU A 1 131 ? 7.679 -7.036 -17.920 1.00 94.62 131 LEU A N 1
ATOM 1038 C CA . LEU A 1 131 ? 9.126 -7.208 -17.758 1.00 94.62 131 LEU A CA 1
ATOM 1039 C C . LEU A 1 131 ? 9.817 -7.549 -19.080 1.00 94.62 131 LEU A C 1
ATOM 1041 O O . LEU A 1 131 ? 10.856 -6.970 -19.398 1.00 94.62 131 LEU A O 1
ATOM 1045 N N . LYS A 1 132 ? 9.244 -8.475 -19.855 1.00 95.75 132 LYS A N 1
ATOM 1046 C CA . LYS A 1 132 ? 9.747 -8.823 -21.187 1.00 95.75 132 LYS A CA 1
ATOM 1047 C C . LYS A 1 132 ? 9.758 -7.593 -22.092 1.00 95.75 132 LYS A C 1
ATOM 1049 O O . LYS A 1 132 ? 10.766 -7.340 -22.745 1.00 95.75 132 LYS A O 1
ATOM 1054 N N . GLU A 1 133 ? 8.670 -6.830 -22.120 1.00 95.94 133 GLU A N 1
ATOM 1055 C CA . GLU A 1 133 ? 8.577 -5.593 -22.893 1.00 95.94 133 GLU A CA 1
ATOM 1056 C C . GLU A 1 133 ? 9.621 -4.577 -22.449 1.00 95.94 133 GLU A C 1
ATOM 1058 O O . GLU A 1 133 ? 10.338 -4.087 -23.305 1.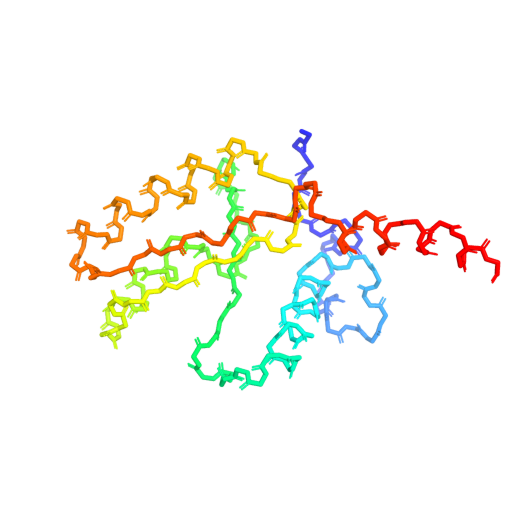00 95.94 133 GLU A O 1
ATOM 1063 N N . LEU A 1 134 ? 9.794 -4.334 -21.146 1.00 93.38 134 LEU A N 1
ATOM 1064 C CA . LEU A 1 134 ? 10.804 -3.404 -20.623 1.00 93.38 134 LEU A CA 1
ATOM 1065 C C . LEU A 1 134 ? 12.231 -3.762 -21.060 1.00 93.38 134 LEU A C 1
ATOM 1067 O O . LEU A 1 134 ? 13.035 -2.870 -21.325 1.00 93.38 134 LEU A O 1
ATOM 1071 N N . VAL A 1 135 ? 12.553 -5.057 -21.134 1.00 94.69 135 VAL A N 1
ATOM 1072 C CA . VAL A 1 135 ? 13.860 -5.532 -21.615 1.00 94.69 135 VAL A CA 1
ATOM 1073 C C . VAL A 1 135 ? 13.989 -5.358 -23.130 1.00 94.69 135 VAL A C 1
ATOM 1075 O O . VAL A 1 135 ? 15.035 -4.924 -23.605 1.00 94.69 135 VAL A O 1
ATOM 1078 N N . LEU A 1 136 ? 12.942 -5.680 -23.895 1.00 93.94 136 LEU A N 1
ATOM 1079 C CA . LEU A 1 136 ? 12.957 -5.623 -25.363 1.00 93.94 136 LEU A CA 1
ATOM 1080 C C . LEU A 1 136 ? 12.802 -4.204 -25.923 1.00 93.94 136 LEU A C 1
ATOM 1082 O O . LEU A 1 136 ? 13.323 -3.914 -26.994 1.00 93.94 136 LEU A O 1
ATOM 1086 N N . SER A 1 137 ? 12.116 -3.319 -25.201 1.00 88.12 137 SER A N 1
ATOM 1087 C CA . SER A 1 137 ? 12.005 -1.890 -25.500 1.00 88.12 137 SER A CA 1
ATOM 1088 C C . SER A 1 137 ? 13.268 -1.122 -25.112 1.00 88.12 137 SER A C 1
ATOM 1090 O O . SER A 1 137 ? 13.321 0.092 -25.278 1.00 88.12 137 SER A O 1
ATOM 1092 N N . GLY A 1 138 ? 14.277 -1.813 -24.569 1.00 59.84 138 GLY A N 1
ATOM 1093 C CA . GLY A 1 138 ? 15.647 -1.328 -24.460 1.00 59.84 138 GLY A CA 1
ATOM 1094 C C . GLY A 1 138 ? 16.319 -1.266 -25.835 1.00 59.84 138 GLY A C 1
ATOM 1095 O O . GLY A 1 138 ? 17.227 -2.043 -26.123 1.00 59.84 138 GLY A O 1
ATOM 1096 N N . SER A 1 139 ? 15.840 -0.359 -26.688 1.00 47.72 139 SER A N 1
ATOM 1097 C CA . SER A 1 139 ? 16.491 0.201 -27.882 1.00 47.72 139 SER A CA 1
ATOM 1098 C C . SER A 1 139 ? 15.999 1.630 -28.072 1.00 47.72 139 SER A C 1
ATOM 1100 O O . SER A 1 139 ? 14.764 1.811 -28.135 1.00 47.72 139 SER A O 1
#

Foldseek 3Di:
DDDPQPFPQCPPNPCLLVDPPNVRGPVNVQVVVQVVVCVVVVHDPVQDDDADEDDDDDDDHDDDHPLVVLVVCVVVVNQADEDEDQVDQADDCCLCPVQVPVSQVVSVVSPRDYYHYDGHNHVPPVVVVVVVCVVVVPD

pLDDT: mean 85.35, std 16.26, range [37.16, 98.38]

Secondary structure (DSSP, 8-state):
-----S-TT-SS-TTGGGSTT-TT-HHHHHHHHHHHHHHHHT--GGG----B----SSS--SSSBHHHHHHHHHHTT--EEEE--TT-SS--HIIIIIIIIIIHHHHHHTT-SEEEEPPP-TT-HHHHHHHHHHHHT--

Sequence (139 aa):
RHLKKLNVGCYGIDNCCERKQAIGCYKKQCQSTADAIIDRLRLSKEKTGVSFQSRLGKEVWIQPYTFEESEKLLKQGKKKILVVCPAFVADCLETLSEIGIEYREAFMALGGEKYDLVPSLNDHQTWIEALKELVLSGS